Protein AF-H0E0H2-F1 (afdb_monomer_lite)

Structure (mmCIF, N/CA/C/O backbone):
data_AF-H0E0H2-F1
#
_entry.id   AF-H0E0H2-F1
#
loop_
_atom_site.group_PDB
_atom_site.id
_atom_site.type_symbol
_atom_site.label_atom_id
_atom_site.label_alt_id
_atom_site.label_comp_id
_atom_site.label_asym_id
_atom_site.label_entity_id
_atom_site.label_seq_id
_atom_site.pdbx_PDB_ins_code
_atom_site.Cartn_x
_atom_site.Cartn_y
_atom_site.Cartn_z
_atom_site.occupancy
_atom_site.B_iso_or_equiv
_atom_site.auth_seq_id
_atom_site.auth_comp_id
_atom_site.auth_asym_id
_atom_site.auth_atom_id
_atom_site.pdbx_PDB_model_num
ATOM 1 N N . MET A 1 1 ? -12.069 8.746 15.730 1.00 55.84 1 MET A N 1
ATOM 2 C CA . MET A 1 1 ? -11.339 8.092 14.625 1.00 55.84 1 MET A CA 1
ATOM 3 C C . MET A 1 1 ? -10.841 6.759 15.145 1.00 55.84 1 MET A C 1
ATOM 5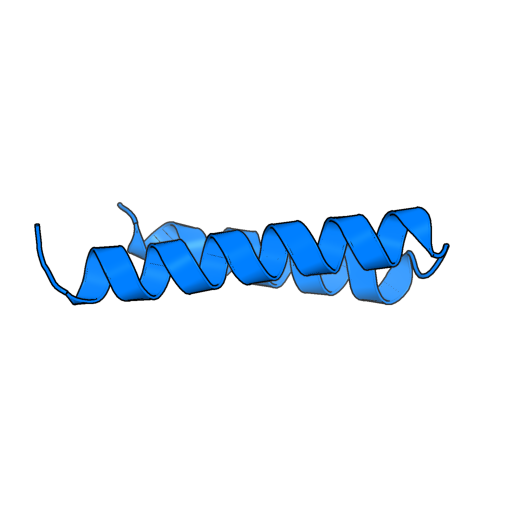 O O . MET A 1 1 ? -9.969 6.740 16.000 1.00 55.84 1 MET A O 1
ATOM 9 N N . THR A 1 2 ? -11.527 5.681 14.779 1.00 84.25 2 THR A N 1
ATOM 10 C CA . THR A 1 2 ? -11.361 4.343 15.359 1.00 84.25 2 THR A CA 1
ATOM 11 C C . THR A 1 2 ? -10.035 3.723 14.917 1.00 84.25 2 THR A C 1
ATOM 13 O O . THR A 1 2 ? -9.615 3.911 13.777 1.00 84.25 2 THR A O 1
ATOM 16 N N . LEU A 1 3 ? -9.373 2.985 15.815 1.00 92.69 3 LEU A N 1
ATOM 17 C CA . LEU A 1 3 ? -8.131 2.238 15.552 1.00 92.69 3 LEU A CA 1
ATOM 18 C C . LEU A 1 3 ? -8.197 1.429 14.242 1.00 92.69 3 LEU A C 1
ATOM 20 O O . LEU A 1 3 ? -7.229 1.364 13.493 1.00 92.69 3 LEU A O 1
ATOM 24 N N . GLU A 1 4 ? -9.374 0.888 13.941 1.00 94.19 4 GLU A N 1
ATOM 25 C CA . GLU A 1 4 ? -9.699 0.185 12.701 1.00 94.19 4 GLU A CA 1
ATOM 26 C C . GLU A 1 4 ? -9.421 1.013 11.437 1.00 94.19 4 GLU A C 1
ATOM 28 O O . GLU A 1 4 ? -8.767 0.535 10.512 1.00 94.19 4 GLU A O 1
ATOM 33 N N . ARG A 1 5 ? -9.847 2.280 11.400 1.00 94.06 5 ARG A N 1
ATOM 34 C CA . ARG A 1 5 ? -9.622 3.157 10.242 1.00 94.06 5 ARG A CA 1
ATOM 35 C C . ARG A 1 5 ? -8.130 3.416 10.023 1.00 94.06 5 ARG A C 1
ATOM 37 O O . ARG A 1 5 ? -7.685 3.491 8.880 1.00 94.06 5 ARG A O 1
ATOM 44 N N . ILE A 1 6 ? -7.351 3.525 11.104 1.00 96.00 6 ILE A N 1
ATOM 45 C CA . ILE A 1 6 ? -5.887 3.659 11.033 1.00 96.00 6 ILE A CA 1
ATOM 46 C C . ILE A 1 6 ? -5.273 2.368 10.488 1.00 96.00 6 ILE A C 1
ATOM 48 O O . ILE A 1 6 ? -4.472 2.431 9.558 1.00 96.00 6 ILE A O 1
ATOM 52 N N . ALA A 1 7 ? -5.685 1.207 11.004 1.00 96.56 7 ALA A N 1
ATOM 53 C CA . ALA A 1 7 ? -5.192 -0.089 10.544 1.00 96.56 7 ALA A CA 1
ATOM 54 C C . ALA A 1 7 ? -5.437 -0.288 9.039 1.00 96.56 7 ALA A C 1
ATOM 56 O O . ALA A 1 7 ? -4.501 -0.581 8.294 1.00 96.56 7 ALA A O 1
ATOM 57 N N . TRP A 1 8 ? -6.656 -0.029 8.562 1.00 97.50 8 TRP A N 1
ATOM 58 C CA . TRP A 1 8 ? -6.963 -0.117 7.134 1.00 97.50 8 TRP A CA 1
ATOM 59 C C . TRP A 1 8 ? -6.202 0.912 6.295 1.00 97.50 8 TRP A C 1
ATOM 61 O O . TRP A 1 8 ? -5.789 0.597 5.181 1.00 97.50 8 TRP A O 1
ATOM 71 N N . SER A 1 9 ? -5.938 2.109 6.829 1.00 97.19 9 SER A N 1
ATOM 72 C CA . SER A 1 9 ? -5.174 3.137 6.106 1.00 97.19 9 SER A CA 1
ATOM 73 C C . SER A 1 9 ? -3.730 2.691 5.887 1.00 97.19 9 SER A C 1
ATOM 75 O O . SER A 1 9 ? -3.182 2.878 4.802 1.00 97.19 9 SER A O 1
ATOM 77 N N . VAL A 1 10 ? -3.133 2.041 6.891 1.00 97.88 10 VAL A N 1
ATOM 78 C CA . VAL A 1 10 ? -1.789 1.456 6.793 1.00 97.88 10 VAL A CA 1
ATOM 79 C C . VAL A 1 10 ? -1.752 0.341 5.747 1.00 97.88 10 VAL A C 1
ATOM 81 O O . VAL A 1 10 ? -0.831 0.312 4.936 1.00 97.88 10 VAL A O 1
ATOM 84 N N . VAL A 1 11 ? -2.759 -0.538 5.710 1.00 98.12 11 VAL A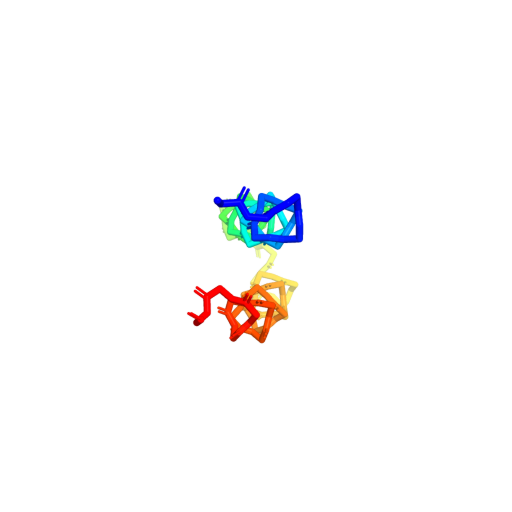 N 1
ATOM 85 C CA . VAL A 1 11 ? -2.840 -1.619 4.709 1.00 98.12 11 VAL A CA 1
ATOM 86 C C . VAL A 1 11 ? -2.924 -1.059 3.289 1.00 98.12 11 VAL A C 1
ATOM 88 O O . VAL A 1 11 ? -2.193 -1.510 2.406 1.00 98.12 11 VAL A O 1
ATOM 91 N N . VAL A 1 12 ? -3.773 -0.053 3.065 1.00 98.44 12 VAL A N 1
ATOM 92 C CA . VAL A 1 12 ? -3.899 0.607 1.757 1.00 98.44 12 VAL A CA 1
ATOM 93 C C . VAL A 1 12 ? -2.579 1.261 1.349 1.00 98.44 12 VAL A C 1
ATOM 95 O O . VAL A 1 12 ? -2.127 1.063 0.221 1.00 98.44 12 VAL A O 1
ATOM 98 N N . ALA A 1 13 ? -1.925 1.981 2.266 1.00 98.38 13 ALA A N 1
ATOM 99 C CA . ALA A 1 13 ? -0.637 2.621 2.007 1.00 98.38 13 ALA A CA 1
ATOM 100 C C . ALA A 1 13 ? 0.466 1.599 1.682 1.00 98.38 13 ALA A C 1
ATOM 102 O O . ALA A 1 13 ? 1.230 1.798 0.737 1.00 98.38 13 ALA A O 1
ATOM 103 N N . ALA A 1 14 ? 0.517 0.483 2.414 1.00 98.62 14 ALA A N 1
ATOM 104 C CA . ALA A 1 14 ? 1.460 -0.598 2.154 1.00 98.62 14 ALA A CA 1
ATOM 105 C C . ALA A 1 14 ? 1.228 -1.227 0.771 1.00 98.62 14 ALA A C 1
ATOM 107 O O . ALA A 1 14 ? 2.177 -1.370 0.003 1.00 98.62 14 ALA A O 1
ATOM 108 N N . CYS A 1 15 ? -0.026 -1.524 0.408 1.00 98.50 15 CYS A N 1
ATOM 109 C CA . CYS A 1 15 ? -0.355 -2.066 -0.913 1.00 98.50 15 CYS A CA 1
ATOM 110 C C . CYS A 1 15 ? 0.026 -1.095 -2.039 1.00 98.50 15 CYS A C 1
ATOM 112 O O . CYS A 1 15 ? 0.610 -1.516 -3.036 1.00 98.50 15 CYS A O 1
ATOM 114 N N . ALA A 1 16 ? -0.257 0.201 -1.876 1.00 98.44 16 ALA A N 1
ATOM 115 C CA . ALA A 1 16 ? 0.105 1.221 -2.857 1.00 98.44 16 ALA A CA 1
ATOM 116 C C . ALA A 1 16 ? 1.628 1.318 -3.047 1.00 98.44 16 ALA A C 1
ATOM 118 O O . ALA A 1 16 ? 2.111 1.336 -4.180 1.00 98.44 16 ALA A O 1
ATOM 119 N N . LEU A 1 17 ? 2.390 1.318 -1.947 1.00 98.69 17 LEU A N 1
ATOM 120 C CA . LEU A 1 17 ? 3.850 1.360 -1.994 1.00 98.69 17 LEU A CA 1
ATOM 121 C C . LEU A 1 17 ? 4.428 0.106 -2.660 1.00 98.69 17 LEU A C 1
ATOM 123 O O . LEU A 1 17 ? 5.283 0.212 -3.535 1.00 98.69 17 LEU A O 1
ATOM 127 N N . THR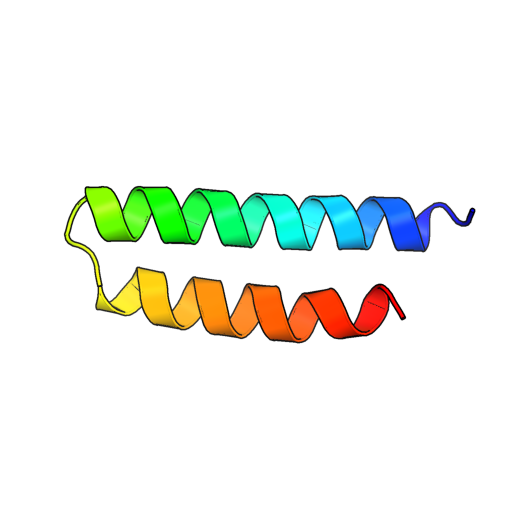 A 1 18 ? 3.947 -1.082 -2.294 1.00 98.50 18 THR A N 1
ATO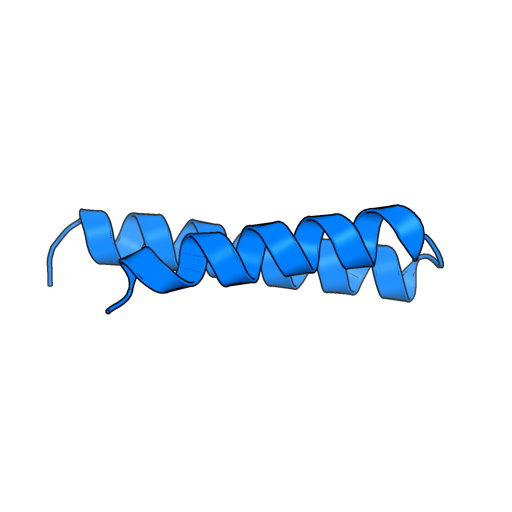M 128 C CA . THR A 1 18 ? 4.401 -2.339 -2.899 1.00 98.50 18 THR A CA 1
ATOM 129 C C . THR A 1 18 ? 4.061 -2.407 -4.386 1.00 98.50 18 THR A C 1
ATOM 131 O O . THR A 1 18 ? 4.921 -2.784 -5.179 1.00 98.50 18 THR A O 1
ATOM 134 N N . ALA A 1 19 ? 2.855 -1.999 -4.791 1.00 98.44 19 ALA A N 1
ATOM 135 C CA . ALA A 1 19 ? 2.476 -1.938 -6.201 1.00 98.44 19 ALA A CA 1
ATOM 136 C C . ALA A 1 19 ? 3.391 -0.992 -6.995 1.00 98.44 19 ALA A C 1
ATOM 138 O O . ALA A 1 19 ? 3.843 -1.351 -8.082 1.00 98.44 19 ALA A O 1
ATOM 139 N N . LEU A 1 20 ? 3.722 0.174 -6.428 1.00 98.50 20 LEU A N 1
ATOM 140 C CA . LEU A 1 20 ? 4.651 1.130 -7.030 1.00 98.50 20 LEU A CA 1
ATOM 141 C C . LEU A 1 20 ? 6.055 0.532 -7.189 1.00 98.50 20 LEU A C 1
ATOM 143 O O . LEU A 1 20 ? 6.635 0.608 -8.270 1.00 98.50 20 LEU A O 1
ATOM 147 N N . LEU A 1 21 ? 6.589 -0.104 -6.143 1.00 98.56 21 LEU A N 1
ATOM 148 C CA . LEU A 1 21 ? 7.907 -0.744 -6.184 1.00 98.56 21 LEU A CA 1
ATOM 149 C C . LEU A 1 21 ? 7.961 -1.884 -7.209 1.00 98.56 21 LEU A C 1
ATOM 151 O O . LEU A 1 21 ? 8.935 -1.997 -7.950 1.00 98.56 21 LEU A O 1
ATOM 155 N N . LEU A 1 22 ? 6.908 -2.701 -7.291 1.00 98.38 22 LEU A N 1
ATOM 156 C CA . LEU A 1 22 ? 6.802 -3.779 -8.276 1.00 98.38 22 LEU A CA 1
ATOM 157 C C . LEU A 1 22 ? 6.731 -3.238 -9.705 1.00 98.38 22 LEU A C 1
ATOM 159 O O . LEU A 1 22 ? 7.394 -3.782 -10.587 1.00 98.38 22 LEU A O 1
ATOM 163 N N . ALA A 1 23 ? 5.973 -2.163 -9.931 1.00 97.75 23 ALA A N 1
ATOM 164 C CA . ALA A 1 23 ? 5.883 -1.515 -11.236 1.00 97.75 23 ALA A CA 1
ATOM 165 C C . ALA A 1 23 ? 7.236 -0.929 -11.668 1.00 97.75 23 ALA A C 1
ATOM 167 O O . ALA A 1 23 ? 7.676 -1.177 -12.789 1.00 97.75 23 ALA A O 1
ATOM 168 N N . ILE A 1 24 ? 7.936 -0.229 -10.765 1.00 98.44 24 ILE A N 1
ATOM 169 C CA . ILE A 1 24 ? 9.291 0.294 -11.014 1.00 98.44 24 ILE A CA 1
ATOM 170 C C . ILE A 1 24 ? 10.277 -0.851 -11.286 1.00 98.44 24 ILE A C 1
ATOM 172 O O . ILE A 1 24 ? 11.145 -0.730 -12.146 1.00 98.44 24 ILE A O 1
ATOM 176 N N . GLY A 1 25 ? 10.124 -1.983 -10.596 1.00 97.94 25 GLY A N 1
ATOM 177 C CA . GLY A 1 25 ? 10.928 -3.186 -10.812 1.00 97.94 25 GLY A CA 1
ATOM 178 C C . GLY A 1 25 ? 10.579 -3.986 -12.074 1.00 97.94 25 GLY A C 1
ATOM 179 O O . GLY A 1 25 ? 11.219 -5.003 -12.322 1.00 97.94 25 GLY A O 1
ATOM 180 N N . GLY A 1 26 ? 9.568 -3.583 -12.854 1.00 97.31 26 GLY A N 1
ATOM 181 C CA . GLY A 1 26 ? 9.122 -4.296 -14.058 1.00 97.31 26 GLY A CA 1
ATOM 182 C C . GLY A 1 26 ? 8.260 -5.542 -13.798 1.00 97.31 26 GLY A C 1
ATOM 183 O O . GLY A 1 26 ? 7.898 -6.252 -14.736 1.00 97.31 26 GLY A O 1
ATOM 184 N N . TYR A 1 27 ? 7.874 -5.807 -12.547 1.00 96.75 27 TYR A N 1
ATOM 185 C CA . TYR A 1 27 ? 7.057 -6.957 -12.143 1.00 96.75 27 TYR A CA 1
ATOM 186 C C . TYR A 1 27 ? 5.554 -6.648 -12.243 1.00 96.75 27 TYR A C 1
ATOM 188 O O . TYR A 1 27 ? 4.819 -6.653 -11.251 1.00 96.75 27 TYR A O 1
ATOM 196 N N . MET A 1 28 ? 5.078 -6.403 -13.467 1.00 94.19 28 MET A N 1
ATOM 197 C CA . MET A 1 28 ? 3.707 -5.930 -13.725 1.00 94.19 28 MET A CA 1
ATOM 198 C C . MET A 1 28 ? 2.606 -6.895 -13.259 1.00 94.19 28 MET A C 1
ATOM 200 O O . MET A 1 28 ? 1.548 -6.444 -12.822 1.00 94.19 28 MET A O 1
ATOM 204 N N . GLY A 1 29 ? 2.852 -8.212 -13.300 1.00 93.62 29 GLY A N 1
ATOM 205 C CA . GLY A 1 29 ? 1.881 -9.217 -12.852 1.00 93.62 29 GLY A CA 1
ATOM 206 C C . GLY A 1 29 ? 1.501 -9.045 -11.379 1.00 93.62 29 GLY A C 1
ATOM 207 O O . GLY A 1 29 ? 0.324 -8.907 -11.051 1.00 93.62 29 GLY A O 1
ATOM 208 N N . TYR A 1 30 ? 2.496 -8.963 -10.493 1.00 94.94 30 TYR A N 1
ATOM 209 C CA . TYR A 1 30 ? 2.246 -8.735 -9.070 1.00 94.94 30 TYR A CA 1
ATOM 210 C C . TYR A 1 30 ? 1.803 -7.299 -8.782 1.00 94.94 30 TYR A C 1
ATOM 212 O O . TYR A 1 30 ? 0.939 -7.112 -7.933 1.00 94.94 30 TYR A O 1
ATOM 220 N N . ALA A 1 31 ? 2.304 -6.299 -9.518 1.00 96.94 31 ALA A N 1
ATOM 221 C CA . ALA A 1 31 ? 1.872 -4.910 -9.347 1.00 96.94 31 ALA A CA 1
ATOM 222 C C . ALA A 1 31 ? 0.350 -4.750 -9.532 1.00 96.94 31 ALA A C 1
ATOM 224 O O . ALA A 1 31 ? -0.310 -4.087 -8.727 1.00 96.94 31 ALA A O 1
ATOM 225 N N . GLY A 1 32 ? -0.226 -5.404 -10.548 1.00 96.44 32 GLY A N 1
ATOM 226 C CA . GLY A 1 32 ? -1.672 -5.401 -10.780 1.00 96.44 32 GLY A CA 1
ATOM 227 C C . GLY A 1 32 ? -2.454 -6.090 -9.657 1.00 96.44 32 GLY A C 1
ATOM 228 O O . GLY A 1 32 ? -3.434 -5.534 -9.160 1.00 96.44 32 GLY A O 1
ATOM 229 N N . ILE A 1 33 ? -1.986 -7.256 -9.199 1.00 97.69 33 ILE A N 1
ATOM 230 C CA . ILE A 1 33 ? -2.617 -8.002 -8.097 1.00 97.69 33 ILE A CA 1
ATOM 231 C C . ILE A 1 33 ? -2.600 -7.174 -6.807 1.00 97.69 33 ILE A C 1
ATOM 233 O O . ILE A 1 33 ? -3.638 -6.993 -6.174 1.00 97.69 33 ILE A O 1
ATOM 237 N N . THR A 1 34 ? -1.445 -6.620 -6.431 1.00 97.75 34 THR A N 1
ATOM 238 C CA . THR A 1 34 ? -1.303 -5.808 -5.215 1.00 97.75 34 THR A CA 1
ATOM 239 C C . THR A 1 34 ? -2.161 -4.543 -5.277 1.00 97.75 34 THR A C 1
ATOM 241 O O . THR A 1 34 ? -2.744 -4.148 -4.269 1.00 97.75 34 THR A O 1
ATOM 244 N N . THR A 1 35 ? -2.317 -3.949 -6.464 1.00 97.94 35 THR A N 1
ATOM 245 C CA . THR A 1 35 ? -3.229 -2.815 -6.674 1.00 97.94 35 THR A CA 1
ATOM 246 C C . THR A 1 35 ? -4.685 -3.216 -6.431 1.00 97.94 35 THR A C 1
ATOM 248 O O . THR A 1 35 ? -5.388 -2.536 -5.68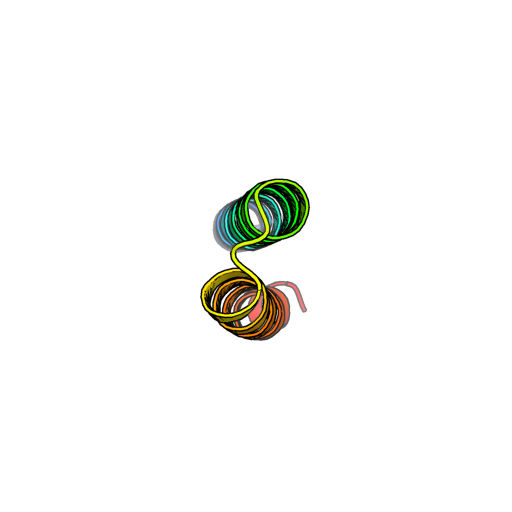7 1.00 97.94 35 THR A O 1
ATOM 251 N N . ALA A 1 36 ? -5.141 -4.340 -6.993 1.00 98.12 36 ALA A N 1
ATOM 252 C CA . ALA A 1 36 ? -6.504 -4.838 -6.788 1.00 98.12 36 ALA A CA 1
ATOM 253 C C . ALA A 1 36 ? -6.799 -5.148 -5.306 1.00 98.12 36 ALA A C 1
ATOM 255 O O . ALA A 1 36 ? -7.873 -4.813 -4.797 1.00 98.12 36 ALA A O 1
ATOM 256 N N . VAL A 1 37 ? -5.827 -5.726 -4.591 1.00 98.19 37 VAL A N 1
ATOM 257 C CA . VAL A 1 37 ? -5.917 -5.966 -3.141 1.00 98.19 37 VAL A CA 1
ATOM 258 C C . VAL A 1 37 ? -6.008 -4.647 -2.370 1.00 98.19 37 VAL A C 1
ATOM 260 O O . VAL A 1 37 ? -6.890 -4.499 -1.525 1.00 98.19 37 VAL A O 1
ATOM 263 N N . GLY A 1 38 ? -5.161 -3.662 -2.689 1.00 98.19 38 GLY A N 1
ATOM 264 C CA . GLY A 1 38 ? -5.181 -2.343 -2.049 1.00 98.19 38 GLY A CA 1
ATOM 265 C C . GLY A 1 38 ? -6.503 -1.597 -2.244 1.00 98.19 38 GLY A C 1
ATOM 266 O O . GLY A 1 38 ? -7.040 -1.034 -1.290 1.00 98.19 38 GLY A O 1
ATOM 267 N N . LEU A 1 39 ? -7.074 -1.652 -3.451 1.00 98.06 39 LEU A N 1
ATOM 268 C CA . LEU A 1 39 ? -8.393 -1.082 -3.746 1.00 98.06 39 LEU A CA 1
ATOM 269 C C . LEU A 1 39 ? -9.511 -1.781 -2.963 1.00 98.06 39 LEU A C 1
ATOM 271 O O . LEU A 1 39 ? -10.403 -1.116 -2.440 1.00 98.06 39 LEU A O 1
ATOM 275 N N . SER A 1 40 ? -9.438 -3.106 -2.828 1.00 98.06 40 SER A N 1
ATOM 276 C CA . SER A 1 40 ? -10.391 -3.875 -2.020 1.00 98.06 40 SER A CA 1
ATOM 277 C C . SER A 1 40 ? -10.290 -3.505 -0.535 1.00 98.06 40 SER A C 1
ATOM 279 O O . SER A 1 40 ? -11.307 -3.308 0.126 1.00 98.06 40 SER A O 1
ATOM 281 N N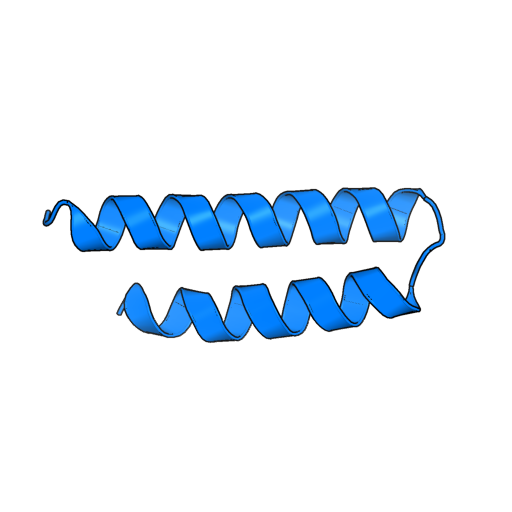 . ALA A 1 41 ? -9.070 -3.335 -0.012 1.00 97.38 41 ALA A N 1
ATOM 282 C CA . ALA A 1 41 ? -8.839 -2.907 1.367 1.00 97.38 41 ALA A CA 1
ATOM 283 C C . ALA A 1 41 ? -9.382 -1.493 1.642 1.00 97.38 41 ALA A C 1
ATOM 285 O O . ALA A 1 41 ? -9.920 -1.247 2.724 1.00 97.38 41 ALA A O 1
ATOM 286 N N . ALA A 1 42 ? -9.309 -0.588 0.658 1.00 97.00 42 ALA A N 1
ATOM 287 C CA . ALA A 1 42 ? -9.774 0.793 0.780 1.00 97.00 42 ALA A CA 1
ATOM 288 C C . ALA A 1 42 ? -11.284 0.927 1.035 1.00 97.00 42 ALA A C 1
ATOM 290 O O . ALA A 1 42 ? -11.719 1.947 1.564 1.00 97.00 42 ALA A O 1
ATOM 291 N N . ILE A 1 43 ? -12.083 -0.104 0.741 1.00 97.12 43 ILE A N 1
ATOM 292 C CA . ILE A 1 43 ? -13.523 -0.121 1.047 1.00 97.12 43 ILE A CA 1
ATOM 293 C C . ILE A 1 43 ? -13.770 0.028 2.558 1.00 97.12 43 ILE A C 1
ATOM 295 O O . ILE A 1 43 ? -14.729 0.683 2.957 1.00 97.12 43 ILE A O 1
ATOM 299 N N . ASN A 1 44 ? -12.869 -0.485 3.403 1.00 95.50 44 ASN A N 1
ATOM 300 C CA . ASN A 1 44 ? -12.963 -0.377 4.863 1.00 95.50 44 ASN A CA 1
ATOM 301 C C . ASN A 1 44 ? -12.608 1.024 5.408 1.00 95.50 44 ASN A C 1
ATOM 303 O O . ASN A 1 44 ? -12.645 1.255 6.615 1.00 95.50 44 ASN A O 1
ATOM 307 N N . LEU A 1 45 ? -12.232 1.967 4.535 1.00 92.69 45 LEU A N 1
ATOM 308 C CA . LEU A 1 45 ? -11.986 3.371 4.886 1.00 92.69 45 LEU A CA 1
ATOM 309 C C . LEU A 1 45 ? -13.210 4.266 4.694 1.00 92.69 45 LEU A C 1
ATOM 311 O O . LEU A 1 45 ? -13.145 5.452 5.019 1.00 92.69 45 LEU A O 1
ATOM 315 N N . ARG A 1 46 ? -14.305 3.731 4.160 1.00 85.56 46 ARG A N 1
ATOM 316 C CA . ARG A 1 46 ? -15.600 4.411 4.111 1.00 85.56 46 ARG A CA 1
ATOM 317 C C . ARG A 1 46 ? -16.138 4.574 5.530 1.00 85.56 46 ARG A C 1
ATOM 319 O O . ARG A 1 46 ? -16.295 5.738 5.963 1.00 85.56 46 ARG A O 1
#

Organism: NCBI:txid1097667

Secondary structure (DSSP, 8-state):
--HHHHHHHHHHHHHHHHHHHHHHTT-HHHHHHHHHHHHHHHGGG-

Sequence (46 aa):
MTLERIAWSVVVAACALTALLLAIGGYMGYAGITTAVGLSAAINLR

pLDDT: mean 95.68, std 6.64, range [55.84, 98.69]

Foldseek 3Di:
DDPQLVVLVVLLVVLQVVLVVCVVVVVNVVSVVSNVVSVVSCVSND

Radius of gyration: 11.38 Å; chains: 1; bounding box: 26×17×30 Å